Protein AF-A0A380MJK9-F1 (afdb_monomer_lite)

Sequence (177 aa):
MNPAYFAVCPPEEIMQTLVHEMAHLWQYHFGKPGRRGYHNKEWADKMESIGLMPSSTGKPGGARTGDSMADYAIEGGQFMDEYNKLMKDDFRISWMDRFPARDRLLEAIASGNADQFAGDLEAMGIEVGEDGELTIKNENKSNRIKYTCSMCETNIWGKPDLNVMCGDCNVAFEVAN

Foldseek 3Di:
DAQLCQLQPPPLVVLLVVVLVVLVVCCVVPHDDDPPQKFDPSSQVSCVQQQKHKAPVQDPPHDSIGSDIHIDGHVVGNSVVVVVVCVVDPDDPPDGDLNHDLVSNLVCVVVVNVVVSVVVCVVSCWDQDPVRDTDRPPPVPPQWFWWADPPPRDIDIDHPPDFDADPVVRHTTHTDD

Structure (mmCIF, N/CA/C/O backbone):
data_AF-A0A380MJK9-F1
#
_entry.id   AF-A0A380MJK9-F1
#
loop_
_atom_site.group_PDB
_atom_site.id
_atom_site.type_symbol
_atom_site.label_atom_id
_atom_site.label_alt_id
_atom_site.label_comp_id
_atom_site.label_asym_id
_atom_site.label_entity_id
_atom_site.label_seq_id
_atom_site.pdbx_PDB_ins_code
_atom_site.Cartn_x
_atom_site.Cartn_y
_atom_site.Cartn_z
_atom_site.occupancy
_atom_site.B_iso_or_equiv
_atom_site.auth_seq_id
_atom_site.auth_comp_id
_atom_site.auth_asym_id
_atom_site.auth_atom_id
_atom_site.pdbx_PDB_model_num
ATOM 1 N N . MET A 1 1 ? -5.305 -1.829 -3.275 1.00 89.88 1 MET A N 1
ATOM 2 C CA . MET A 1 1 ? -3.836 -1.951 -3.170 1.00 89.88 1 MET A CA 1
ATOM 3 C C . MET A 1 1 ? -3.181 -1.332 -4.391 1.00 89.88 1 MET A C 1
ATOM 5 O O . MET A 1 1 ? -3.626 -1.627 -5.494 1.00 89.88 1 MET A O 1
ATOM 9 N N . ASN A 1 2 ? -2.180 -0.468 -4.207 1.00 91.50 2 ASN A N 1
ATOM 10 C CA . ASN A 1 2 ? -1.452 0.168 -5.308 1.00 91.50 2 ASN A CA 1
ATOM 11 C C . ASN A 1 2 ? -0.121 -0.577 -5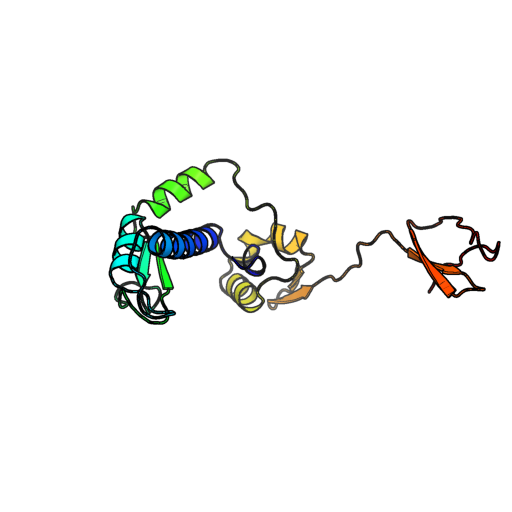.558 1.00 91.50 2 ASN A C 1
ATOM 13 O O . ASN A 1 2 ? 0.737 -0.561 -4.674 1.00 91.50 2 ASN A O 1
ATOM 17 N N . PRO A 1 3 ? 0.073 -1.210 -6.728 1.00 90.31 3 PRO A N 1
ATOM 18 C CA . PRO A 1 3 ? 1.261 -2.017 -7.003 1.00 90.31 3 PRO A CA 1
ATOM 19 C C . PRO A 1 3 ? 2.561 -1.221 -7.155 1.00 90.31 3 PRO A C 1
ATOM 21 O O . PRO A 1 3 ? 3.634 -1.818 -7.090 1.00 90.31 3 PRO A O 1
ATOM 24 N N . ALA A 1 4 ? 2.497 0.109 -7.284 1.00 89.00 4 ALA A N 1
ATOM 25 C CA . ALA A 1 4 ? 3.680 0.974 -7.291 1.00 89.00 4 ALA A CA 1
ATOM 26 C C . ALA A 1 4 ? 4.481 0.914 -5.978 1.00 89.00 4 ALA A C 1
ATOM 28 O O . ALA A 1 4 ? 5.645 1.300 -5.938 1.00 89.00 4 ALA A O 1
ATOM 29 N N . TYR A 1 5 ? 3.876 0.425 -4.897 1.00 88.12 5 TYR A N 1
ATOM 30 C CA . TYR A 1 5 ? 4.536 0.290 -3.600 1.00 88.12 5 TYR A CA 1
ATOM 31 C C . TYR A 1 5 ? 5.180 -1.087 -3.407 1.00 88.12 5 TYR A C 1
ATOM 33 O O . TYR A 1 5 ? 5.983 -1.252 -2.500 1.00 88.12 5 TYR A O 1
ATOM 41 N N . PHE A 1 6 ? 4.860 -2.082 -4.242 1.00 88.38 6 PHE A N 1
ATOM 42 C CA . PHE A 1 6 ? 5.211 -3.477 -3.951 1.00 88.38 6 PHE A CA 1
ATOM 43 C C . PHE A 1 6 ? 6.710 -3.772 -4.028 1.00 88.38 6 PHE A C 1
ATOM 45 O O . PHE A 1 6 ? 7.178 -4.667 -3.339 1.00 88.38 6 PHE A O 1
ATOM 52 N N . ALA A 1 7 ? 7.447 -2.997 -4.824 1.00 82.25 7 ALA A N 1
ATOM 53 C CA . ALA A 1 7 ? 8.894 -3.128 -4.975 1.00 82.25 7 ALA A CA 1
ATOM 54 C C . ALA A 1 7 ? 9.706 -2.284 -3.979 1.00 82.25 7 ALA A C 1
ATOM 56 O O . ALA A 1 7 ? 10.922 -2.409 -3.920 1.00 82.25 7 ALA A O 1
ATOM 57 N N . VAL A 1 8 ? 9.059 -1.356 -3.265 1.00 82.44 8 VAL A N 1
ATOM 58 C CA . VAL A 1 8 ? 9.743 -0.302 -2.486 1.00 82.44 8 VAL A CA 1
ATOM 59 C C . VAL A 1 8 ? 9.211 -0.158 -1.063 1.00 82.44 8 VAL A C 1
ATOM 61 O O . VAL A 1 8 ? 9.619 0.743 -0.335 1.00 82.44 8 VAL A O 1
ATOM 64 N N . CYS A 1 9 ? 8.293 -1.036 -0.665 1.00 84.19 9 CYS A N 1
ATOM 65 C CA . CYS A 1 9 ? 7.797 -1.160 0.695 1.00 84.19 9 CYS A CA 1
ATOM 66 C C . CYS A 1 9 ? 8.039 -2.592 1.182 1.00 84.19 9 CYS A C 1
ATOM 68 O O . CYS A 1 9 ? 7.839 -3.536 0.412 1.00 84.19 9 CYS A O 1
ATOM 70 N N . PRO A 1 10 ? 8.414 -2.783 2.458 1.00 85.81 10 PRO A N 1
ATOM 71 C CA . PRO A 1 10 ? 8.517 -4.111 3.044 1.00 85.81 10 PRO A CA 1
ATOM 72 C C . PRO A 1 10 ? 7.207 -4.905 2.881 1.00 85.81 10 PRO A C 1
ATOM 74 O O . PRO A 1 10 ? 6.123 -4.324 3.019 1.00 85.81 10 PRO A O 1
ATOM 77 N N . PRO A 1 11 ? 7.267 -6.235 2.661 1.00 88.88 11 PRO A N 1
ATOM 78 C CA . PRO A 1 11 ? 6.075 -7.081 2.578 1.00 88.88 11 PRO A CA 1
ATOM 79 C C . PRO A 1 11 ? 5.130 -6.922 3.773 1.00 88.88 11 PRO A C 1
ATOM 81 O O . PRO A 1 11 ? 3.916 -6.963 3.593 1.00 88.88 11 PRO A O 1
ATOM 84 N N . GLU A 1 12 ? 5.669 -6.683 4.970 1.00 91.50 12 GLU A N 1
ATOM 85 C CA . GLU A 1 12 ? 4.893 -6.405 6.183 1.00 91.50 12 GLU A CA 1
ATOM 86 C C . GLU A 1 12 ? 3.953 -5.205 6.010 1.00 91.50 12 GLU A C 1
ATOM 88 O O . GLU A 1 12 ? 2.753 -5.343 6.237 1.00 91.50 12 GLU A O 1
ATOM 93 N N . GLU A 1 13 ? 4.454 -4.061 5.530 1.00 91.81 13 GLU A N 1
ATOM 94 C CA . GLU A 1 13 ? 3.648 -2.848 5.316 1.00 91.81 13 GLU A CA 1
ATOM 95 C C . GLU A 1 13 ? 2.573 -3.060 4.235 1.00 91.81 13 GLU A C 1
ATOM 97 O O . GLU A 1 13 ? 1.446 -2.558 4.332 1.00 91.81 13 GLU A O 1
ATOM 102 N N . ILE A 1 14 ? 2.894 -3.848 3.203 1.00 93.06 14 ILE A N 1
ATOM 103 C CA . ILE A 1 14 ? 1.945 -4.202 2.141 1.00 93.06 14 ILE A CA 1
ATOM 104 C C . ILE A 1 14 ? 0.817 -5.070 2.710 1.00 93.06 14 ILE A C 1
ATOM 106 O O . ILE A 1 14 ? -0.359 -4.811 2.440 1.00 93.06 14 ILE A O 1
ATOM 110 N N . MET A 1 15 ? 1.160 -6.082 3.512 1.00 95.31 15 MET A N 1
ATOM 111 C CA . MET A 1 15 ? 0.188 -6.967 4.155 1.00 95.31 15 MET A CA 1
ATOM 112 C C . MET A 1 15 ? -0.643 -6.232 5.203 1.00 95.31 15 MET A C 1
ATOM 114 O O . MET A 1 15 ? -1.850 -6.450 5.281 1.00 95.31 15 MET A O 1
ATOM 118 N N . GLN A 1 16 ? -0.038 -5.317 5.955 1.00 96.44 16 GLN A N 1
ATOM 119 C CA . GLN A 1 16 ? -0.732 -4.445 6.894 1.00 96.44 16 GLN A CA 1
ATOM 120 C C . GLN A 1 16 ? -1.810 -3.624 6.175 1.00 96.44 16 GLN A C 1
ATOM 122 O O . GLN A 1 16 ? -2.981 -3.667 6.553 1.00 96.44 16 GLN A O 1
ATOM 127 N N . THR A 1 17 ? -1.444 -2.962 5.074 1.00 96.50 17 THR A N 1
ATOM 128 C CA . THR A 1 17 ? -2.388 -2.194 4.248 1.00 96.50 17 THR A CA 1
ATOM 129 C C . THR A 1 17 ? -3.495 -3.091 3.682 1.00 96.50 17 THR A C 1
ATOM 131 O O . THR A 1 17 ? -4.665 -2.716 3.691 1.00 96.50 17 THR A O 1
ATOM 134 N N . LEU A 1 18 ? -3.169 -4.305 3.225 1.00 97.12 18 LEU A N 1
ATOM 135 C CA . LEU A 1 18 ? -4.179 -5.260 2.760 1.00 97.12 18 LEU A CA 1
ATOM 136 C C . LEU A 1 18 ? -5.193 -5.591 3.867 1.00 97.12 18 LEU A C 1
ATOM 138 O O . LEU A 1 18 ? -6.400 -5.565 3.629 1.00 97.12 18 LEU A O 1
ATOM 142 N N . VAL A 1 19 ? -4.711 -5.883 5.075 1.00 98.06 19 VAL A N 1
ATOM 143 C CA . VAL A 1 19 ? -5.547 -6.254 6.222 1.00 98.06 19 VAL A CA 1
ATOM 144 C C . VAL A 1 19 ? -6.390 -5.069 6.714 1.00 98.06 19 VAL A C 1
ATOM 146 O O . VAL A 1 19 ? -7.561 -5.262 7.051 1.00 98.06 19 VAL A O 1
ATOM 149 N N . HIS A 1 20 ? -5.859 -3.845 6.666 1.00 98.12 20 HIS A N 1
ATOM 150 C CA . HIS A 1 20 ? -6.614 -2.612 6.908 1.00 98.12 20 HIS A CA 1
ATOM 151 C C . HIS A 1 20 ? -7.833 -2.507 5.978 1.00 98.12 20 HIS A C 1
ATOM 153 O O . HIS A 1 20 ? -8.973 -2.351 6.428 1.00 98.12 20 HIS A O 1
ATOM 159 N N . GLU A 1 21 ? -7.620 -2.664 4.670 1.00 97.81 21 GLU A N 1
ATOM 160 C CA . GLU A 1 21 ? -8.701 -2.613 3.680 1.00 97.81 21 GLU A CA 1
ATOM 161 C C . GLU A 1 21 ? -9.691 -3.781 3.851 1.00 97.81 21 GLU A C 1
ATOM 163 O O . GLU A 1 21 ? -10.904 -3.625 3.674 1.00 97.81 21 GLU A O 1
ATOM 168 N N . MET A 1 22 ? -9.218 -4.957 4.275 1.00 98.25 22 MET A N 1
ATOM 169 C CA . MET A 1 22 ? -10.093 -6.078 4.633 1.00 98.25 22 MET A CA 1
ATOM 170 C C . MET A 1 22 ? -10.975 -5.770 5.850 1.00 98.25 22 MET A C 1
ATOM 172 O O . MET A 1 22 ? -12.120 -6.227 5.889 1.00 98.25 22 MET A O 1
ATOM 176 N N . ALA A 1 23 ? -10.506 -4.981 6.822 1.00 98.38 23 ALA A N 1
ATOM 177 C CA . ALA A 1 23 ? -11.330 -4.539 7.947 1.00 98.38 23 ALA A CA 1
ATOM 178 C C . ALA A 1 23 ? -12.461 -3.601 7.490 1.00 98.38 23 ALA A C 1
ATOM 180 O O . ALA A 1 23 ? -13.590 -3.721 7.978 1.00 98.38 23 ALA A O 1
ATOM 181 N N . HIS A 1 24 ? -12.213 -2.738 6.498 1.00 97.81 24 HIS A N 1
ATOM 182 C CA . HIS A 1 24 ? -13.279 -1.968 5.850 1.00 97.81 24 HIS A CA 1
ATOM 183 C C . HIS A 1 24 ? -14.307 -2.864 5.160 1.00 97.81 24 HIS A C 1
ATOM 185 O O . HIS A 1 24 ? -15.512 -2.692 5.364 1.00 97.81 24 HIS A O 1
ATOM 191 N N . LEU A 1 25 ? -13.852 -3.849 4.380 1.00 98.06 25 LEU A N 1
ATOM 192 C CA . LEU A 1 25 ? -14.741 -4.799 3.708 1.00 98.06 25 LEU A CA 1
ATOM 193 C C . LEU A 1 25 ? -15.567 -5.611 4.711 1.00 98.06 25 LEU A C 1
ATOM 195 O O . LEU A 1 25 ? -16.769 -5.787 4.510 1.00 98.06 25 LEU A O 1
ATOM 199 N N . TRP A 1 26 ? -14.955 -6.063 5.807 1.00 98.50 26 TRP A N 1
ATOM 200 C CA . TRP A 1 26 ? -15.660 -6.733 6.897 1.00 98.50 26 TRP A CA 1
ATOM 201 C C . TRP A 1 26 ? -16.748 -5.835 7.489 1.00 98.50 26 TRP A C 1
ATOM 203 O O . TRP A 1 26 ? -17.890 -6.275 7.616 1.00 98.50 26 TRP A O 1
ATOM 213 N N . GLN A 1 27 ? -16.430 -4.574 7.798 1.00 98.44 27 GLN A N 1
ATOM 214 C CA . GLN A 1 27 ? -17.406 -3.656 8.380 1.00 98.44 27 GLN A CA 1
ATOM 215 C C . GLN A 1 27 ? -18.563 -3.387 7.416 1.00 98.44 27 GLN A C 1
ATOM 217 O O . GLN A 1 27 ? -19.712 -3.326 7.843 1.00 98.44 27 GLN A O 1
ATOM 222 N N . TYR A 1 28 ? -18.283 -3.264 6.118 1.00 97.50 28 TYR A N 1
ATOM 223 C CA . TYR A 1 28 ? -19.320 -3.093 5.104 1.00 97.50 28 TYR A CA 1
ATOM 224 C C . TYR A 1 28 ? -20.308 -4.271 5.070 1.00 97.50 28 TYR A C 1
ATOM 226 O O . TYR A 1 28 ? -21.508 -4.055 4.923 1.00 97.50 28 TYR A O 1
ATOM 234 N N . HIS A 1 29 ? -19.820 -5.507 5.223 1.00 98.25 29 HIS A N 1
ATOM 235 C CA . HIS A 1 29 ? -20.655 -6.710 5.136 1.00 98.25 29 HIS A CA 1
ATOM 236 C C . HIS A 1 29 ? -21.359 -7.071 6.449 1.00 98.25 29 HIS A C 1
ATOM 238 O O . HIS A 1 29 ? -22.480 -7.577 6.419 1.00 98.25 29 HIS A O 1
ATOM 244 N N . PHE A 1 30 ? -20.703 -6.858 7.592 1.00 98.31 30 PHE A N 1
ATOM 245 C CA . PHE A 1 30 ? -21.138 -7.402 8.886 1.00 98.31 30 PHE A CA 1
ATOM 246 C C . PHE A 1 30 ? -21.342 -6.348 9.977 1.00 98.31 30 PHE A C 1
ATOM 248 O O . PHE A 1 30 ? -21.879 -6.671 11.036 1.00 98.31 30 PHE A O 1
ATOM 255 N N . GLY A 1 31 ? -20.903 -5.115 9.740 1.00 97.06 31 GLY A N 1
ATOM 256 C CA . GLY A 1 31 ? -20.933 -4.030 10.709 1.00 97.06 31 GLY A CA 1
ATOM 257 C C . GLY A 1 31 ? -21.837 -2.877 10.288 1.00 97.06 31 GLY A C 1
ATOM 258 O O . GLY A 1 31 ? -22.763 -3.005 9.484 1.00 97.06 31 GLY A O 1
ATOM 259 N N . LYS A 1 32 ? -21.570 -1.718 10.881 1.00 97.12 32 LYS A N 1
ATOM 260 C CA . LYS A 1 32 ? -22.264 -0.452 10.663 1.00 97.12 32 LYS A CA 1
ATOM 261 C C . LYS A 1 32 ? -21.224 0.633 10.376 1.00 97.12 32 LYS A C 1
ATOM 263 O O . LYS A 1 32 ? -20.805 1.343 11.300 1.00 97.12 32 LYS A O 1
ATOM 268 N N . PRO A 1 33 ? -20.801 0.785 9.107 1.00 96.12 33 PRO A N 1
ATOM 269 C CA . PRO A 1 33 ? -19.883 1.852 8.741 1.00 96.12 33 PRO A CA 1
ATOM 270 C C . PRO A 1 33 ? -20.484 3.219 9.087 1.00 96.12 33 PRO A C 1
ATOM 272 O O . PRO A 1 33 ? -21.697 3.431 9.030 1.00 96.12 33 PRO A O 1
ATOM 275 N N . GLY A 1 34 ? -19.616 4.144 9.496 1.00 93.06 34 GLY A N 1
ATOM 276 C CA . GLY A 1 34 ? -20.004 5.515 9.803 1.00 93.06 34 GLY A CA 1
ATOM 277 C C . GLY A 1 34 ? -20.251 6.351 8.546 1.00 93.06 34 GLY A C 1
ATOM 278 O O . GLY A 1 34 ? -20.498 5.849 7.450 1.00 93.06 34 GLY A O 1
ATOM 279 N N . ARG A 1 35 ? -20.141 7.674 8.699 1.00 95.38 35 ARG A N 1
ATOM 280 C CA . ARG A 1 35 ? -20.093 8.579 7.543 1.00 95.38 35 ARG A CA 1
ATOM 281 C C . ARG A 1 35 ? -18.908 8.224 6.635 1.00 95.38 35 ARG A C 1
ATOM 283 O O . ARG A 1 35 ? -17.886 7.735 7.110 1.00 95.38 35 ARG A O 1
ATOM 290 N N . ARG A 1 36 ? -19.026 8.530 5.341 1.00 93.25 36 ARG A N 1
ATOM 291 C CA . ARG A 1 36 ? -17.978 8.270 4.340 1.00 93.25 36 ARG A CA 1
ATOM 292 C C . ARG A 1 36 ? -16.607 8.771 4.818 1.00 93.25 36 ARG A C 1
ATOM 294 O O . ARG A 1 36 ? -16.492 9.926 5.223 1.00 93.25 36 ARG A O 1
ATOM 301 N N . GLY A 1 37 ? -15.605 7.893 4.747 1.00 90.38 37 GLY A N 1
ATOM 302 C CA . GLY A 1 37 ? -14.214 8.162 5.130 1.00 90.38 37 GLY A CA 1
ATOM 303 C C . GLY A 1 37 ? -13.931 8.116 6.635 1.00 90.38 37 GLY A C 1
ATOM 304 O O . GLY A 1 37 ? -12.775 8.062 7.026 1.00 90.38 37 GLY A O 1
ATOM 305 N N . TYR A 1 38 ? -14.953 8.103 7.494 1.00 97.50 38 TYR A N 1
ATOM 306 C CA . TYR A 1 38 ? -14.731 8.115 8.935 1.00 97.50 38 TYR A CA 1
ATOM 307 C C . TYR A 1 38 ? -14.573 6.705 9.507 1.00 97.50 38 TYR A C 1
ATOM 309 O O . TYR A 1 38 ? -15.496 5.887 9.469 1.00 97.50 38 TYR A O 1
ATOM 317 N N . HIS A 1 39 ? -13.424 6.475 10.125 1.00 98.38 39 HIS A N 1
ATOM 318 C CA . HIS A 1 39 ? -13.061 5.266 10.846 1.00 98.38 39 HIS A CA 1
ATOM 319 C C . HIS A 1 39 ? -13.663 5.331 12.245 1.00 98.38 39 HIS A C 1
ATOM 321 O O . HIS A 1 39 ? -13.162 6.032 13.128 1.00 98.38 39 HIS A O 1
ATOM 327 N N . ASN A 1 40 ? -14.793 4.654 12.429 1.00 98.38 40 ASN A N 1
ATOM 328 C CA . ASN A 1 40 ? -15.513 4.660 13.695 1.00 98.38 40 ASN A CA 1
ATOM 329 C C . ASN A 1 40 ? -14.948 3.620 14.680 1.00 98.38 40 ASN A C 1
ATOM 331 O O . ASN A 1 40 ? -14.035 2.854 14.375 1.00 98.38 40 ASN A O 1
ATOM 335 N N . LYS A 1 41 ? -15.536 3.583 15.879 1.00 98.38 41 LYS A N 1
ATOM 336 C CA . LYS A 1 41 ? -15.110 2.677 16.947 1.00 98.38 41 LYS A CA 1
ATOM 337 C C . LYS A 1 41 ? -15.230 1.193 16.577 1.00 98.38 41 LYS A C 1
ATOM 339 O O . LYS A 1 41 ? -14.364 0.425 16.955 1.00 98.38 41 LYS A O 1
ATOM 344 N N . GLU A 1 42 ? -16.259 0.789 15.833 1.00 98.62 42 GLU A N 1
ATOM 345 C CA . GLU A 1 42 ? -16.450 -0.621 15.457 1.00 98.62 42 GLU A CA 1
ATOM 346 C C . GLU A 1 42 ? -15.351 -1.106 14.502 1.00 98.62 42 GLU A C 1
ATOM 348 O O . GLU A 1 42 ? -14.826 -2.204 14.673 1.00 98.62 42 GLU A O 1
ATOM 353 N N . TRP A 1 43 ? -14.959 -0.274 13.534 1.00 98.62 43 TRP A N 1
ATOM 354 C CA . TRP A 1 43 ? -13.805 -0.567 12.688 1.00 98.62 43 TRP A CA 1
ATOM 355 C C . TRP A 1 43 ? -12.513 -0.622 13.513 1.00 98.62 43 TRP A C 1
ATOM 357 O O . TRP A 1 43 ? -11.720 -1.544 13.341 1.00 98.62 43 TRP A O 1
ATOM 367 N N . ALA A 1 44 ? -12.329 0.308 14.456 1.00 98.62 44 ALA A N 1
ATOM 368 C CA . ALA A 1 44 ? -11.138 0.331 15.300 1.00 98.62 44 ALA A CA 1
ATOM 369 C C . ALA A 1 44 ? -11.034 -0.908 16.207 1.00 98.62 44 ALA A C 1
ATOM 371 O O . ALA A 1 44 ? -9.981 -1.535 16.288 1.00 98.62 44 ALA A O 1
ATOM 372 N N . ASP A 1 45 ? -12.147 -1.309 16.827 1.00 98.69 45 ASP A N 1
ATOM 373 C CA . ASP A 1 45 ? -12.236 -2.527 17.633 1.00 98.69 45 ASP A CA 1
ATOM 374 C C . ASP A 1 45 ? -11.954 -3.777 16.767 1.00 98.69 45 ASP A C 1
ATOM 376 O O . ASP A 1 45 ? -11.306 -4.721 17.228 1.00 98.69 45 ASP A O 1
ATOM 380 N N . LYS A 1 46 ? -12.371 -3.781 15.488 1.00 98.69 46 LYS A N 1
ATOM 381 C CA . LYS A 1 46 ? -12.028 -4.858 14.548 1.00 98.69 46 LYS A CA 1
ATOM 382 C C . LYS A 1 46 ? -10.536 -4.906 14.238 1.00 98.69 46 LYS A C 1
ATOM 384 O O . LYS A 1 46 ? -9.978 -6.000 14.291 1.00 98.69 46 LYS A O 1
ATOM 389 N N . MET A 1 47 ? -9.917 -3.773 13.917 1.00 98.69 47 MET A N 1
ATOM 390 C CA . MET A 1 47 ? -8.478 -3.679 13.649 1.00 98.69 47 MET A CA 1
ATOM 391 C C . MET A 1 47 ? -7.665 -4.227 14.828 1.00 98.69 47 MET A C 1
ATOM 393 O O . MET A 1 47 ? -6.822 -5.107 14.647 1.00 98.69 47 MET A O 1
ATOM 397 N N . GLU A 1 48 ? -7.994 -3.817 16.055 1.00 98.50 48 GLU A N 1
ATOM 398 C CA . GLU A 1 48 ? -7.310 -4.325 17.249 1.00 98.50 48 GLU A CA 1
ATOM 399 C C . GLU A 1 48 ? -7.499 -5.828 17.432 1.00 98.50 48 GLU A C 1
ATOM 401 O O . GLU A 1 48 ? -6.544 -6.533 17.756 1.00 98.50 48 GLU A O 1
ATOM 406 N N . SER A 1 49 ? -8.704 -6.344 17.164 1.00 98.44 49 SER A N 1
ATOM 407 C CA . SER A 1 49 ? -8.979 -7.782 17.269 1.00 98.44 49 SER A CA 1
ATOM 408 C C . SER A 1 49 ? -8.152 -8.641 16.307 1.00 98.44 49 SER A C 1
ATOM 410 O O . SER A 1 49 ? -7.934 -9.812 16.597 1.00 98.44 49 SER A O 1
ATOM 412 N N . ILE A 1 50 ? -7.701 -8.075 15.181 1.00 98.44 50 ILE A N 1
ATOM 413 C CA . ILE A 1 50 ? -6.857 -8.758 14.187 1.00 98.44 50 ILE A CA 1
ATOM 414 C C . ILE A 1 50 ? -5.368 -8.421 14.355 1.00 98.44 50 ILE A C 1
ATOM 416 O O . ILE A 1 50 ? -4.550 -8.844 13.546 1.00 98.44 50 ILE A O 1
ATOM 420 N N . GLY A 1 51 ? -4.995 -7.705 15.421 1.00 98.44 51 GLY A N 1
ATOM 421 C CA . GLY A 1 51 ? -3.603 -7.403 15.757 1.00 98.44 51 GLY A CA 1
ATOM 422 C C . GLY A 1 51 ? -3.030 -6.139 15.111 1.00 98.44 51 GLY A C 1
ATOM 423 O O . GLY A 1 51 ? -1.812 -5.979 15.120 1.00 98.44 51 GLY A O 1
ATOM 424 N N . LEU A 1 52 ? -3.866 -5.241 14.582 1.00 98.56 52 LEU A N 1
ATOM 425 C CA . LEU A 1 52 ? -3.453 -3.925 14.082 1.00 98.56 52 LEU A CA 1
ATOM 426 C C . LEU A 1 52 ? -4.022 -2.821 14.975 1.00 98.56 52 LEU A C 1
ATOM 428 O O . LEU A 1 52 ? -5.217 -2.791 15.236 1.00 98.56 52 LEU A O 1
ATOM 432 N N . MET A 1 53 ? -3.193 -1.893 15.445 1.00 98.50 53 MET A N 1
ATOM 433 C CA . MET A 1 53 ? -3.647 -0.761 16.252 1.00 98.50 53 MET A CA 1
ATOM 434 C C . MET A 1 53 ? -3.885 0.459 15.361 1.00 98.50 53 MET A C 1
ATOM 436 O O . MET A 1 53 ? -2.914 1.020 14.844 1.00 98.50 53 MET A O 1
ATOM 440 N N . PRO A 1 54 ? -5.132 0.938 15.214 1.00 98.44 54 PRO A N 1
ATOM 441 C CA . PRO A 1 54 ? -5.390 2.193 14.532 1.00 98.44 54 PRO A CA 1
ATOM 442 C C . PRO A 1 54 ? -4.785 3.380 15.269 1.00 98.44 54 PRO A C 1
ATOM 444 O O . PRO A 1 54 ? -4.911 3.512 16.488 1.00 98.44 54 PRO A O 1
ATOM 447 N N . SER A 1 55 ? -4.198 4.299 14.513 1.00 98.31 55 SER A N 1
ATOM 448 C CA . SER A 1 55 ? -3.629 5.524 15.048 1.00 98.31 55 SER A CA 1
ATOM 449 C C . SER A 1 55 ? -3.718 6.677 14.054 1.00 98.31 55 SER A C 1
ATOM 451 O O . SER A 1 55 ? -3.238 6.597 12.924 1.00 98.31 55 SER A O 1
ATOM 453 N N . SER A 1 56 ? -4.244 7.813 14.509 1.00 97.81 56 SER A N 1
ATOM 454 C CA . SER A 1 56 ? -4.267 9.066 13.745 1.00 97.81 56 SER A CA 1
ATOM 455 C C . SER A 1 56 ? -2.870 9.605 13.402 1.00 97.81 56 SER A C 1
ATOM 457 O O . SER A 1 56 ? -2.753 10.545 12.623 1.00 97.81 56 SER A O 1
ATOM 459 N N . THR A 1 57 ? -1.812 9.064 14.013 1.00 96.62 57 THR A N 1
ATOM 460 C CA . THR A 1 57 ? -0.409 9.431 13.763 1.00 96.62 57 THR A CA 1
ATOM 461 C C . THR A 1 57 ? 0.414 8.275 13.190 1.00 96.62 57 THR A C 1
ATOM 463 O O . THR A 1 57 ? 1.610 8.446 12.958 1.00 96.62 57 THR A O 1
ATOM 466 N N . GLY A 1 58 ? -0.185 7.089 13.026 1.00 95.00 58 GLY A N 1
ATOM 467 C CA . GLY A 1 58 ? 0.527 5.849 12.693 1.00 95.00 58 GLY A CA 1
ATOM 468 C C . GLY A 1 58 ? 1.472 5.352 13.795 1.00 95.00 58 GLY A C 1
ATOM 469 O O . GLY A 1 58 ? 2.266 4.451 13.559 1.00 95.00 58 GLY A O 1
ATOM 470 N N . LYS A 1 59 ? 1.427 5.947 14.996 1.00 95.88 59 LYS A N 1
ATOM 471 C CA . LYS A 1 59 ? 2.320 5.637 16.126 1.00 95.88 59 LYS A CA 1
ATOM 472 C C . LYS A 1 59 ? 1.543 5.492 17.440 1.00 95.88 59 LYS A C 1
ATOM 474 O O . LYS A 1 59 ? 0.410 5.983 17.528 1.00 95.88 59 LYS A O 1
ATOM 479 N N . PRO A 1 60 ? 2.134 4.879 18.482 1.00 97.12 60 PRO A N 1
ATOM 480 C CA . PRO A 1 60 ? 1.528 4.836 19.809 1.00 97.12 60 PRO A CA 1
ATOM 481 C C . PRO A 1 60 ? 1.110 6.220 20.320 1.00 97.12 60 PRO A C 1
ATOM 483 O O . PRO A 1 60 ? 1.823 7.207 20.144 1.00 97.12 60 PRO A O 1
ATOM 486 N N . GLY A 1 61 ? -0.061 6.286 20.956 1.00 95.75 61 GLY A N 1
ATOM 487 C CA . GLY A 1 61 ? -0.629 7.520 21.512 1.00 95.75 61 GLY A CA 1
ATOM 488 C C . GLY A 1 61 ? -1.497 8.344 20.550 1.00 95.75 61 GLY A C 1
ATOM 489 O O . GLY A 1 61 ? -2.100 9.323 20.986 1.00 95.75 61 GLY A O 1
ATOM 490 N N . GLY A 1 62 ? -1.601 7.964 19.271 1.00 97.62 62 GLY A N 1
ATOM 491 C CA . GLY A 1 62 ? -2.583 8.554 18.355 1.00 97.62 62 GLY A CA 1
ATOM 492 C C . GLY A 1 62 ? -4.026 8.162 18.699 1.00 97.62 62 GLY A C 1
ATOM 493 O O . GLY A 1 62 ? -4.279 7.177 19.394 1.00 97.62 62 GLY A O 1
ATOM 494 N N . ALA A 1 63 ? -4.994 8.940 18.210 1.00 98.31 63 ALA A N 1
ATOM 495 C CA . ALA A 1 63 ? -6.406 8.609 18.374 1.00 98.31 63 ALA A CA 1
ATOM 496 C C . ALA A 1 63 ? -6.752 7.366 17.547 1.00 98.31 63 ALA A C 1
ATOM 498 O O . ALA A 1 63 ? -6.238 7.215 16.447 1.00 98.31 63 ALA A O 1
ATOM 499 N N . ARG A 1 64 ? -7.658 6.519 18.046 1.00 98.25 64 ARG A N 1
ATOM 500 C CA . ARG A 1 64 ? -8.074 5.259 17.395 1.00 98.25 64 ARG A CA 1
ATOM 501 C C . ARG A 1 64 ? -9.115 5.434 16.278 1.00 98.25 64 ARG A C 1
ATOM 503 O O . ARG A 1 64 ? -9.451 4.479 15.590 1.00 98.25 64 ARG A O 1
ATOM 510 N N . THR A 1 65 ? -9.675 6.631 16.123 1.00 98.38 65 THR A N 1
ATOM 511 C CA . THR A 1 65 ? -10.795 6.927 15.209 1.00 98.38 65 THR A CA 1
ATOM 512 C C . THR A 1 65 ? -10.599 8.290 14.559 1.00 98.38 65 THR A C 1
ATOM 514 O O . THR A 1 65 ? -10.102 9.202 15.223 1.00 98.38 65 THR A O 1
ATOM 517 N N . GLY A 1 66 ? -11.056 8.474 13.320 1.00 97.69 66 GLY A N 1
ATOM 518 C CA . GLY A 1 66 ? -10.821 9.711 12.574 1.00 97.69 66 GLY A CA 1
ATOM 519 C C . GLY A 1 66 ? -11.178 9.620 11.090 1.00 97.69 66 GLY A C 1
ATOM 520 O O . GLY A 1 66 ? -11.592 8.575 10.596 1.00 97.69 66 GLY A O 1
ATOM 521 N N . ASP A 1 67 ? -11.024 10.732 10.373 1.00 96.38 67 ASP A N 1
ATOM 522 C CA . ASP A 1 67 ? -11.213 10.803 8.912 1.00 96.38 67 ASP A CA 1
ATOM 523 C C . ASP A 1 67 ? -10.077 10.171 8.113 1.00 96.38 67 ASP A C 1
ATOM 525 O O . ASP A 1 67 ? -10.282 9.671 7.014 1.00 96.38 67 ASP A O 1
ATOM 529 N N . SER A 1 68 ? -8.872 10.217 8.666 1.00 94.44 68 SER A N 1
ATOM 530 C CA . SER A 1 68 ? -7.673 9.652 8.071 1.00 94.44 68 SER A CA 1
ATOM 531 C C . SER A 1 68 ? -6.958 8.901 9.170 1.00 94.44 68 SER A C 1
ATOM 533 O O . SER A 1 68 ? -6.556 9.497 10.170 1.00 94.44 68 SER A O 1
ATOM 535 N N . MET A 1 69 ? -6.854 7.593 8.997 1.00 96.31 69 MET A N 1
ATOM 536 C CA . MET A 1 69 ? -6.265 6.698 9.974 1.00 96.31 69 MET A CA 1
ATOM 537 C C . MET A 1 69 ? -5.120 5.951 9.318 1.00 96.31 69 MET A C 1
ATOM 539 O O . MET A 1 69 ? -5.281 5.395 8.238 1.00 96.31 69 MET A O 1
ATOM 543 N N . ALA A 1 70 ? -3.975 5.960 9.985 1.00 96.19 70 ALA A N 1
ATOM 544 C CA . ALA A 1 70 ? -2.952 4.954 9.780 1.00 96.19 70 ALA A CA 1
ATOM 545 C C . ALA A 1 70 ? -3.113 3.887 10.871 1.00 96.19 70 ALA A C 1
ATOM 547 O O . ALA A 1 70 ? -4.022 3.948 11.709 1.00 96.19 70 ALA A O 1
ATOM 548 N N . ASP A 1 71 ? -2.206 2.927 10.891 1.00 97.94 71 ASP A N 1
ATOM 549 C CA . ASP A 1 71 ? -2.149 1.890 11.904 1.00 97.94 71 ASP A CA 1
ATOM 550 C C . ASP A 1 71 ? -0.717 1.370 12.043 1.00 97.94 71 ASP A C 1
ATOM 552 O O . ASP A 1 71 ? 0.175 1.740 11.276 1.00 97.94 71 ASP A O 1
ATOM 556 N N . TYR A 1 72 ? -0.489 0.553 13.062 1.00 97.56 72 TYR A N 1
ATOM 557 C CA . TYR A 1 72 ? 0.762 -0.167 13.270 1.00 97.56 72 TYR A CA 1
ATOM 558 C C . TYR A 1 72 ? 0.475 -1.555 13.842 1.00 97.56 72 TYR A C 1
ATOM 560 O O . TYR A 1 72 ? -0.538 -1.764 14.518 1.00 97.56 72 TYR 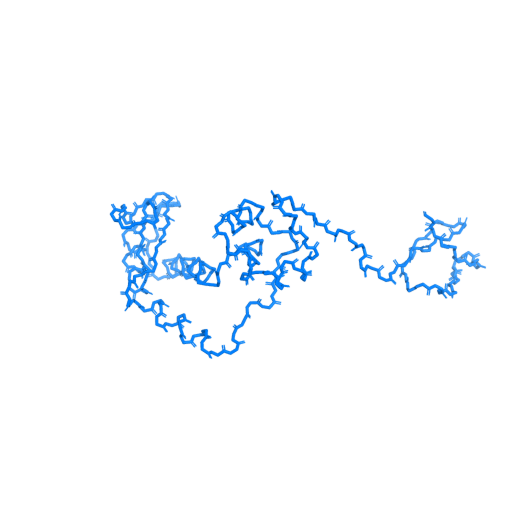A O 1
ATOM 568 N N . ALA A 1 73 ? 1.369 -2.509 13.591 1.00 97.62 73 ALA A N 1
ATOM 569 C CA . ALA A 1 73 ? 1.256 -3.852 14.140 1.00 97.62 73 ALA A CA 1
ATOM 570 C C . ALA A 1 73 ? 1.336 -3.838 15.676 1.00 97.62 73 ALA A C 1
ATOM 572 O O . ALA A 1 73 ? 2.218 -3.213 16.269 1.00 97.62 73 ALA A O 1
ATOM 573 N N . ILE A 1 74 ? 0.412 -4.538 16.336 1.00 97.69 74 ILE A N 1
ATOM 574 C CA . ILE A 1 74 ? 0.467 -4.747 17.785 1.00 97.69 74 ILE A CA 1
ATOM 575 C C . ILE A 1 74 ? 1.555 -5.782 18.075 1.00 97.69 74 ILE A C 1
ATOM 577 O O . ILE A 1 74 ? 1.565 -6.862 17.483 1.00 97.69 74 ILE A O 1
ATOM 581 N N . GLU A 1 75 ? 2.459 -5.467 19.003 1.00 94.00 75 GLU A N 1
ATOM 582 C CA . GLU A 1 75 ? 3.508 -6.393 19.435 1.00 94.00 75 GLU A CA 1
ATOM 583 C C . GLU A 1 75 ? 2.892 -7.686 19.993 1.00 94.00 75 GLU A C 1
ATOM 585 O O . GLU A 1 75 ? 2.027 -7.648 20.869 1.00 94.00 75 GLU A O 1
ATOM 590 N N . GLY A 1 76 ? 3.308 -8.836 19.449 1.00 93.38 76 GLY A N 1
ATOM 591 C CA . GLY A 1 76 ? 2.726 -10.143 19.785 1.00 93.38 76 GLY A CA 1
ATOM 592 C C . GLY A 1 76 ? 1.257 -10.312 19.369 1.00 93.38 76 GLY A C 1
ATOM 593 O O . GLY A 1 76 ? 0.571 -11.187 19.892 1.00 93.38 76 GLY A O 1
ATOM 594 N N . GLY A 1 77 ? 0.748 -9.451 18.483 1.00 96.00 77 GLY A N 1
ATOM 595 C CA . GLY A 1 77 ? -0.616 -9.507 17.971 1.00 96.00 77 GLY A CA 1
ATOM 596 C C . GLY A 1 77 ? -0.804 -10.535 16.852 1.00 96.00 77 GLY A C 1
ATOM 597 O O . GLY A 1 77 ? 0.141 -10.940 16.174 1.00 96.00 77 GLY A O 1
ATOM 598 N N . GLN A 1 78 ? -2.067 -10.894 16.603 1.00 97.50 78 GLN A N 1
ATOM 599 C CA . GLN A 1 78 ? -2.443 -11.916 15.620 1.00 97.50 78 GLN A CA 1
ATOM 600 C C . GLN A 1 78 ? -1.922 -11.625 14.202 1.00 97.50 78 GLN A C 1
ATOM 602 O O . GLN A 1 78 ? -1.512 -12.553 13.508 1.00 97.50 78 GLN A O 1
ATOM 607 N N . PHE A 1 79 ? -1.908 -10.357 13.777 1.00 98.19 79 PHE A N 1
ATOM 608 C CA . PHE A 1 79 ? -1.347 -9.956 12.486 1.00 98.19 79 PHE A CA 1
ATOM 609 C C . PHE A 1 79 ? 0.102 -10.429 12.321 1.00 98.19 79 PHE A C 1
ATOM 611 O O . PHE A 1 79 ? 0.412 -11.093 11.335 1.00 98.19 79 PHE A O 1
ATOM 618 N N . MET A 1 80 ? 0.966 -10.148 13.304 1.00 97.25 80 MET A N 1
ATOM 619 C CA . MET A 1 80 ? 2.375 -10.542 13.240 1.00 97.25 80 MET A CA 1
ATOM 620 C C . MET A 1 80 ? 2.541 -12.057 13.285 1.00 97.25 80 MET A C 1
ATOM 622 O O . MET A 1 80 ? 3.396 -12.595 12.587 1.00 97.25 80 MET A O 1
ATOM 626 N N . ASP A 1 81 ? 1.718 -12.764 14.057 1.00 96.31 81 ASP A N 1
ATOM 627 C CA . ASP A 1 81 ? 1.758 -14.227 14.102 1.00 96.31 81 ASP A CA 1
ATOM 628 C C . ASP A 1 81 ? 1.435 -14.854 12.741 1.00 96.31 81 ASP A C 1
ATOM 630 O O . ASP A 1 81 ? 2.146 -15.756 12.295 1.00 96.31 81 ASP A O 1
ATOM 634 N N . GLU A 1 82 ? 0.382 -14.387 12.067 1.00 96.62 82 GLU A N 1
ATOM 635 C CA . GLU A 1 82 ? -0.003 -14.896 10.746 1.00 96.62 82 GLU A CA 1
ATOM 636 C C . GLU A 1 82 ? 0.959 -14.436 9.645 1.00 96.62 82 GLU A C 1
ATOM 638 O O . GLU A 1 82 ? 1.333 -15.240 8.791 1.00 96.62 82 GLU A O 1
ATOM 643 N N . TYR A 1 83 ? 1.441 -13.190 9.697 1.00 95.12 83 TYR A N 1
ATOM 644 C CA . TYR A 1 83 ? 2.483 -12.691 8.798 1.00 95.12 83 TYR A CA 1
ATOM 645 C C . TYR A 1 83 ? 3.755 -13.543 8.900 1.00 95.12 83 TYR A C 1
ATOM 647 O O . TYR A 1 83 ? 4.247 -14.053 7.897 1.00 95.12 83 TYR A O 1
ATOM 655 N N . ASN A 1 84 ? 4.242 -13.798 10.117 1.00 94.12 84 ASN A N 1
ATOM 656 C CA . ASN A 1 84 ? 5.428 -14.623 10.335 1.00 94.12 84 ASN A CA 1
ATOM 657 C C . ASN A 1 84 ? 5.231 -16.079 9.891 1.00 94.12 84 ASN A C 1
ATOM 659 O O . ASN A 1 84 ? 6.201 -16.734 9.519 1.00 94.12 84 ASN A O 1
ATOM 663 N N . LYS A 1 85 ? 4.007 -16.621 9.939 1.00 94.31 85 LYS A N 1
ATOM 664 C CA . LYS A 1 85 ? 3.709 -17.946 9.367 1.00 94.31 85 LYS A CA 1
ATOM 665 C C . LYS A 1 85 ? 3.759 -17.911 7.844 1.00 94.31 85 LYS A C 1
ATOM 667 O O . LYS A 1 85 ? 4.413 -18.766 7.263 1.00 94.31 85 LYS A O 1
ATOM 672 N N . LEU A 1 86 ? 3.129 -16.915 7.218 1.00 92.88 86 LEU A N 1
ATOM 673 C CA . LEU A 1 86 ? 3.120 -16.751 5.764 1.00 92.88 86 LEU A CA 1
ATOM 674 C C . LEU A 1 86 ? 4.541 -16.604 5.203 1.00 92.88 86 LEU A C 1
ATOM 676 O O . LEU A 1 86 ? 4.876 -17.232 4.205 1.00 92.88 86 LEU A O 1
ATOM 680 N N . MET A 1 87 ? 5.383 -15.818 5.877 1.00 88.75 87 MET A N 1
ATOM 681 C CA . MET A 1 87 ? 6.762 -15.554 5.454 1.00 88.75 87 MET A CA 1
ATOM 682 C C . MET A 1 87 ? 7.748 -16.686 5.785 1.00 88.75 87 MET A C 1
ATOM 684 O O . MET A 1 87 ? 8.894 -16.631 5.348 1.00 88.75 87 MET A O 1
ATOM 688 N N . LYS A 1 88 ? 7.345 -17.701 6.568 1.00 88.38 88 LYS A N 1
ATOM 689 C CA . LYS A 1 88 ? 8.159 -18.918 6.767 1.00 88.38 88 LYS A CA 1
ATOM 690 C C . LYS A 1 88 ? 8.151 -19.827 5.542 1.00 88.38 88 LYS A C 1
ATOM 692 O O . LYS A 1 88 ? 9.098 -20.592 5.365 1.00 88.38 88 LYS A O 1
ATOM 697 N N . ASP A 1 89 ? 7.096 -19.760 4.741 1.00 80.81 89 ASP A N 1
ATOM 698 C CA . ASP A 1 89 ? 7.019 -20.454 3.461 1.00 80.81 89 ASP A CA 1
ATOM 699 C C . ASP A 1 89 ? 7.748 -19.641 2.371 1.00 80.81 89 ASP A C 1
ATOM 701 O O . ASP A 1 89 ? 8.192 -18.518 2.602 1.00 80.81 89 ASP A O 1
ATOM 705 N N . ASP A 1 90 ? 7.859 -20.165 1.146 1.00 82.56 90 ASP A N 1
ATOM 706 C CA . ASP A 1 90 ? 8.437 -19.425 0.002 1.00 82.56 90 ASP A CA 1
ATOM 707 C C . ASP A 1 90 ? 7.436 -18.417 -0.603 1.00 82.56 90 ASP A C 1
ATOM 709 O O . ASP A 1 90 ? 7.357 -18.226 -1.819 1.00 82.56 90 ASP A O 1
ATOM 713 N N . PHE A 1 91 ? 6.603 -17.798 0.242 1.00 86.19 91 PHE A N 1
ATOM 714 C CA . PHE A 1 91 ? 5.633 -16.809 -0.206 1.00 86.19 91 PHE A CA 1
ATOM 715 C C . PHE A 1 91 ? 6.345 -15.537 -0.663 1.00 86.19 91 PHE A C 1
ATOM 717 O O . PHE A 1 91 ? 7.149 -14.950 0.061 1.00 86.19 91 PHE A O 1
ATOM 724 N N . ARG A 1 92 ? 5.994 -15.071 -1.864 1.00 82.06 92 ARG A N 1
ATOM 725 C CA . ARG A 1 92 ? 6.475 -13.806 -2.424 1.00 82.06 92 ARG A CA 1
ATOM 726 C C . ARG A 1 92 ? 5.370 -13.143 -3.228 1.00 82.06 92 ARG A C 1
ATOM 728 O O . ARG A 1 92 ? 4.597 -13.814 -3.914 1.00 82.06 92 ARG A O 1
ATOM 735 N N . ILE A 1 93 ? 5.333 -11.816 -3.200 1.00 83.81 93 ILE A N 1
ATOM 736 C CA . ILE A 1 93 ? 4.518 -11.045 -4.138 1.00 83.81 93 ILE A CA 1
ATOM 737 C C . ILE A 1 93 ? 5.267 -11.038 -5.474 1.00 83.81 93 ILE A C 1
ATOM 739 O O . ILE A 1 93 ? 6.230 -10.308 -5.659 1.00 83.81 93 ILE A O 1
ATOM 743 N N . SER A 1 94 ? 4.854 -11.896 -6.405 1.00 82.25 94 SER A N 1
ATOM 744 C CA . SER A 1 94 ? 5.592 -12.157 -7.651 1.00 82.25 94 SER A CA 1
ATOM 745 C C . SER A 1 94 ? 5.331 -11.143 -8.773 1.00 82.25 94 SER A C 1
ATOM 747 O O . SER A 1 94 ? 5.605 -11.426 -9.940 1.00 82.25 94 SER A O 1
ATOM 749 N N . TRP A 1 95 ? 4.703 -10.013 -8.463 1.00 82.56 95 TRP A N 1
ATOM 750 C CA . TRP A 1 95 ? 4.331 -8.994 -9.436 1.00 82.56 95 TRP A CA 1
ATOM 751 C C . TRP A 1 95 ? 4.349 -7.615 -8.780 1.00 82.56 95 TRP A C 1
ATOM 753 O O . TRP A 1 95 ? 4.035 -7.468 -7.603 1.00 82.56 95 TRP A O 1
ATOM 763 N N . MET A 1 96 ? 4.704 -6.602 -9.557 1.00 83.81 96 MET A N 1
ATOM 764 C CA . MET A 1 96 ? 4.862 -5.223 -9.103 1.00 83.81 96 MET A CA 1
ATOM 765 C C . MET A 1 96 ? 4.593 -4.275 -10.273 1.00 83.81 96 MET A C 1
ATOM 767 O O . MET A 1 96 ? 4.603 -4.702 -11.433 1.00 83.81 96 MET A O 1
ATOM 771 N N . ASP A 1 97 ? 4.325 -3.001 -9.986 1.00 85.38 97 ASP A N 1
ATOM 772 C CA . ASP A 1 97 ? 4.265 -1.993 -11.048 1.00 85.38 97 ASP A CA 1
ATOM 773 C C . ASP A 1 97 ? 5.670 -1.733 -11.602 1.00 85.38 97 ASP A C 1
ATOM 775 O O . ASP A 1 97 ? 6.648 -1.799 -10.865 1.00 85.38 97 ASP A O 1
ATOM 779 N N . ARG A 1 98 ? 5.776 -1.401 -12.891 1.00 77.81 98 ARG A N 1
ATOM 780 C CA . ARG A 1 98 ? 7.042 -0.999 -13.519 1.00 77.81 98 ARG A CA 1
ATOM 781 C C . ARG A 1 98 ? 7.524 0.365 -13.014 1.00 77.81 98 ARG A C 1
ATOM 783 O O . ARG A 1 98 ? 8.717 0.649 -13.082 1.00 77.81 98 ARG A O 1
ATOM 790 N N . PHE A 1 99 ? 6.611 1.210 -12.542 1.00 82.75 99 PHE A N 1
ATOM 791 C CA . PHE A 1 99 ? 6.893 2.554 -12.057 1.00 82.75 99 PHE A CA 1
ATOM 792 C C . PHE A 1 99 ? 6.615 2.619 -10.550 1.00 82.75 99 PHE A C 1
ATOM 794 O O . PHE A 1 99 ? 5.456 2.745 -10.146 1.00 82.75 99 PHE A O 1
ATOM 801 N N . PRO A 1 100 ? 7.650 2.522 -9.697 1.00 81.50 100 PRO A N 1
ATOM 802 C CA . PRO A 1 100 ? 7.446 2.484 -8.265 1.00 81.50 100 PRO A CA 1
ATOM 803 C C . PRO A 1 100 ? 7.139 3.878 -7.720 1.00 81.50 100 PRO A C 1
ATOM 805 O O . PRO A 1 100 ? 7.436 4.903 -8.343 1.00 81.50 100 PRO A O 1
ATOM 808 N N . ALA A 1 101 ? 6.570 3.924 -6.519 1.00 86.38 101 ALA A N 1
ATOM 809 C CA . ALA A 1 101 ? 6.331 5.164 -5.801 1.00 86.38 101 ALA A CA 1
ATOM 810 C C . ALA A 1 101 ? 7.672 5.859 -5.496 1.00 86.38 101 ALA A C 1
ATOM 812 O O . ALA A 1 101 ? 8.399 5.454 -4.589 1.00 86.38 101 ALA A O 1
ATOM 813 N N . ARG A 1 102 ? 7.994 6.911 -6.264 1.00 82.56 102 ARG A N 1
ATOM 814 C CA . ARG A 1 102 ? 9.295 7.601 -6.216 1.00 82.56 102 ARG A CA 1
ATOM 815 C C . ARG A 1 102 ? 9.661 8.080 -4.814 1.00 82.56 102 ARG A C 1
ATOM 817 O O . ARG A 1 102 ? 10.801 7.903 -4.404 1.00 82.56 102 ARG A O 1
ATOM 824 N N . ASP A 1 103 ? 8.703 8.638 -4.080 1.00 84.69 103 ASP A N 1
ATOM 825 C CA . ASP A 1 103 ? 8.952 9.159 -2.733 1.00 84.69 103 ASP A CA 1
ATOM 826 C C . ASP A 1 103 ? 9.388 8.043 -1.772 1.00 84.69 103 ASP A C 1
ATOM 828 O O . ASP A 1 103 ? 10.364 8.199 -1.045 1.00 84.69 103 ASP A O 1
ATOM 832 N N . ARG A 1 104 ? 8.742 6.870 -1.844 1.00 83.19 104 ARG A N 1
ATOM 833 C CA . ARG A 1 104 ? 9.110 5.699 -1.031 1.00 83.19 104 ARG A CA 1
ATOM 834 C C . ARG A 1 104 ? 10.455 5.113 -1.421 1.00 83.19 104 ARG A C 1
ATOM 836 O O . ARG A 1 104 ? 11.216 4.703 -0.555 1.00 83.19 104 ARG A O 1
ATOM 843 N N . LEU A 1 105 ? 10.764 5.110 -2.712 1.00 78.81 105 LEU A N 1
ATOM 844 C CA . LEU A 1 105 ? 12.068 4.679 -3.192 1.00 78.81 105 LEU A CA 1
ATOM 845 C C . LEU A 1 105 ? 13.188 5.574 -2.643 1.00 78.81 105 LEU A C 1
ATOM 847 O O . LEU A 1 105 ? 14.186 5.071 -2.136 1.00 78.81 105 LEU A O 1
ATOM 851 N N . LEU A 1 106 ? 12.998 6.896 -2.675 1.00 79.25 106 LEU A N 1
ATOM 852 C CA . LEU A 1 106 ? 13.950 7.846 -2.098 1.00 79.25 106 LEU A CA 1
ATOM 853 C C . LEU A 1 106 ? 14.095 7.660 -0.578 1.00 79.25 106 LEU A C 1
ATOM 855 O O . LEU A 1 106 ? 15.212 7.694 -0.068 1.00 79.25 106 LEU A O 1
ATOM 859 N N . GLU A 1 107 ? 12.999 7.412 0.143 1.00 81.56 107 GLU A N 1
ATOM 860 C CA . GLU A 1 107 ? 13.032 7.082 1.576 1.00 81.56 107 GLU A CA 1
ATOM 861 C C . GLU A 1 107 ? 13.801 5.780 1.862 1.00 81.56 107 GLU A C 1
ATOM 863 O O . GLU A 1 107 ? 14.616 5.730 2.788 1.00 81.56 107 GLU A O 1
ATOM 868 N N . ALA A 1 108 ? 13.583 4.731 1.065 1.00 75.81 108 ALA A N 1
ATOM 869 C CA . ALA A 1 108 ? 14.284 3.455 1.195 1.00 75.81 108 ALA A CA 1
ATOM 870 C C . ALA A 1 108 ? 15.796 3.609 0.958 1.00 75.81 108 ALA A C 1
ATOM 872 O O . ALA A 1 108 ? 16.599 3.042 1.700 1.00 75.81 108 ALA A O 1
ATOM 873 N N . ILE A 1 109 ? 16.191 4.427 -0.022 1.00 74.00 109 ILE A N 1
ATOM 874 C CA . ILE A 1 109 ? 17.597 4.762 -0.289 1.00 74.00 109 ILE A CA 1
ATOM 875 C C . ILE A 1 109 ? 18.193 5.546 0.880 1.00 74.00 109 ILE A C 1
ATOM 877 O O . ILE A 1 109 ? 19.226 5.157 1.420 1.00 74.00 109 ILE A O 1
ATOM 881 N N . ALA A 1 110 ? 17.520 6.608 1.326 1.00 77.06 110 ALA A N 1
ATOM 882 C CA . ALA A 1 110 ? 18.002 7.453 2.416 1.00 77.06 110 ALA A CA 1
ATOM 883 C C . ALA A 1 110 ? 18.139 6.699 3.751 1.00 77.06 110 ALA A C 1
ATOM 885 O O . ALA A 1 110 ? 19.003 7.029 4.562 1.00 77.06 110 ALA A O 1
ATOM 886 N N . SER A 1 111 ? 17.300 5.686 3.986 1.00 74.75 111 SER A N 1
ATOM 887 C CA . SER A 1 111 ? 17.352 4.835 5.182 1.00 74.75 111 SER A CA 1
ATOM 888 C C . SER A 1 111 ? 18.337 3.663 5.078 1.00 74.75 111 SER A C 1
ATOM 890 O O . SER A 1 111 ? 18.492 2.930 6.052 1.00 74.75 111 SER A O 1
ATOM 892 N N . GLY A 1 112 ? 19.015 3.485 3.936 1.00 69.44 112 GLY A N 1
ATOM 893 C CA . GLY A 1 112 ? 19.934 2.365 3.701 1.00 69.44 112 GLY A CA 1
ATOM 894 C C . GLY A 1 112 ? 19.234 1.014 3.516 1.00 69.44 112 GLY A C 1
ATOM 895 O O . GLY A 1 112 ? 19.880 -0.027 3.564 1.00 69.44 112 GLY A O 1
ATOM 896 N N . ASN A 1 113 ? 17.916 1.015 3.305 1.00 69.19 113 ASN A N 1
ATOM 897 C CA . ASN A 1 113 ? 17.123 -0.194 3.090 1.00 69.19 113 ASN A CA 1
ATOM 898 C C . ASN A 1 113 ? 17.009 -0.579 1.608 1.00 69.19 113 ASN A C 1
ATOM 900 O O . ASN A 1 113 ? 16.465 -1.637 1.308 1.00 69.19 113 ASN A O 1
ATOM 904 N N . ALA A 1 114 ? 17.521 0.239 0.681 1.00 65.06 114 ALA A N 1
ATOM 905 C CA . ALA A 1 114 ? 17.492 -0.050 -0.756 1.00 65.06 114 ALA A CA 1
ATOM 906 C C . ALA A 1 114 ? 18.131 -1.403 -1.115 1.00 65.06 114 ALA A C 1
ATOM 908 O O . ALA A 1 114 ? 17.635 -2.082 -2.011 1.00 65.06 114 ALA A O 1
ATOM 909 N N . ASP A 1 115 ? 19.148 -1.842 -0.368 1.00 68.75 115 ASP A N 1
ATOM 910 C CA . ASP A 1 115 ? 19.791 -3.148 -0.559 1.00 68.75 115 ASP A CA 1
ATOM 911 C C . ASP A 1 115 ? 18.808 -4.319 -0.409 1.00 68.75 115 ASP A C 1
ATOM 913 O O . ASP A 1 115 ? 18.941 -5.333 -1.094 1.00 68.75 115 ASP A O 1
ATOM 917 N N . GLN A 1 116 ? 17.780 -4.174 0.437 1.00 67.69 116 GLN A N 1
ATOM 918 C CA . GLN A 1 116 ? 16.740 -5.194 0.622 1.00 67.69 116 GLN A CA 1
ATOM 919 C C . GLN A 1 116 ? 15.864 -5.362 -0.627 1.00 67.69 116 GLN A C 1
ATOM 921 O O . GLN A 1 116 ? 15.265 -6.418 -0.815 1.00 67.69 116 GLN A O 1
ATOM 926 N N . PHE A 1 117 ? 15.824 -4.341 -1.485 1.00 69.50 117 PHE A N 1
ATOM 927 C CA . PHE A 1 117 ? 15.010 -4.283 -2.698 1.00 69.50 117 PHE A CA 1
ATOM 928 C C . PHE A 1 117 ? 15.857 -4.303 -3.977 1.00 69.50 117 PHE A C 1
ATOM 930 O O . PHE A 1 117 ? 15.313 -4.180 -5.070 1.00 69.50 117 PHE A O 1
ATOM 937 N N . ALA A 1 118 ? 17.181 -4.468 -3.878 1.00 70.31 118 ALA A N 1
ATOM 938 C CA . ALA A 1 118 ? 18.094 -4.333 -5.013 1.00 70.31 118 ALA A CA 1
ATOM 939 C C . ALA A 1 118 ? 17.740 -5.261 -6.190 1.00 70.31 118 ALA A C 1
ATOM 941 O O . ALA A 1 118 ? 17.738 -4.818 -7.336 1.00 70.31 118 ALA A O 1
ATOM 942 N N . GLY A 1 119 ? 17.371 -6.518 -5.916 1.00 68.56 119 GLY A N 1
ATOM 943 C CA . GLY A 1 119 ? 16.963 -7.466 -6.962 1.00 68.56 119 GLY A CA 1
ATOM 944 C C . GLY A 1 119 ? 15.648 -7.087 -7.655 1.00 68.56 119 GLY A C 1
ATOM 945 O O . GLY A 1 119 ? 15.513 -7.268 -8.865 1.00 68.56 119 GLY A O 1
ATOM 946 N N . ASP A 1 120 ? 14.700 -6.512 -6.913 1.00 69.50 120 ASP A N 1
ATOM 947 C CA . ASP A 1 120 ? 13.427 -6.043 -7.466 1.00 69.50 120 ASP A CA 1
ATOM 948 C C . ASP A 1 120 ? 13.635 -4.759 -8.284 1.00 69.50 120 ASP A C 1
ATOM 950 O O . ASP A 1 120 ? 13.145 -4.650 -9.408 1.00 69.50 120 ASP A O 1
ATOM 954 N N . LEU A 1 121 ? 14.449 -3.824 -7.784 1.00 70.31 121 LEU A N 1
ATOM 955 C CA . LEU A 1 121 ? 14.834 -2.605 -8.502 1.00 70.31 121 LEU A CA 1
ATOM 956 C C . LEU A 1 121 ? 15.584 -2.919 -9.805 1.00 70.31 121 LEU A C 1
ATOM 958 O O . LEU A 1 121 ? 15.275 -2.341 -10.851 1.00 70.31 121 LEU A O 1
ATOM 962 N N . GLU A 1 122 ? 16.497 -3.891 -9.784 1.00 71.94 122 GLU A N 1
ATOM 963 C CA . GLU A 1 122 ? 17.184 -4.375 -10.982 1.00 71.94 122 GLU A CA 1
ATOM 964 C C . GLU A 1 122 ? 16.198 -5.000 -11.984 1.00 71.94 122 GLU A C 1
ATOM 966 O O . GLU A 1 122 ? 16.231 -4.676 -13.176 1.00 71.94 122 GLU A O 1
ATOM 971 N N . ALA A 1 123 ? 15.259 -5.836 -11.522 1.00 65.75 123 ALA A N 1
ATOM 972 C CA . ALA A 1 123 ? 14.216 -6.411 -12.375 1.00 65.75 123 ALA A CA 1
ATOM 973 C C . ALA A 1 123 ? 13.348 -5.329 -13.050 1.00 65.75 123 ALA A C 1
ATOM 975 O O . ALA A 1 123 ? 12.907 -5.495 -14.197 1.00 65.75 123 ALA A O 1
ATOM 976 N N . MET A 1 124 ? 13.161 -4.193 -12.374 1.00 64.12 124 MET A N 1
ATOM 977 C CA . MET A 1 124 ? 12.463 -3.009 -12.879 1.00 64.12 124 MET A CA 1
ATOM 978 C C . MET A 1 124 ? 13.310 -2.140 -13.821 1.00 64.12 124 MET A C 1
ATOM 980 O O . MET A 1 124 ? 12.779 -1.217 -14.444 1.00 64.12 124 MET A O 1
ATOM 984 N N . GLY A 1 125 ? 14.600 -2.448 -13.986 1.00 65.94 125 GLY A N 1
ATOM 985 C CA . GLY A 1 125 ? 15.536 -1.642 -14.765 1.00 65.94 125 GLY A CA 1
ATOM 986 C C . GLY A 1 125 ? 15.820 -0.291 -14.113 1.00 65.94 125 GLY A C 1
ATOM 987 O O . GLY A 1 125 ? 16.039 0.686 -14.824 1.00 65.94 125 GLY A O 1
ATOM 988 N N . ILE A 1 126 ? 15.747 -0.215 -12.786 1.00 67.12 126 ILE A N 1
ATOM 989 C CA . ILE A 1 126 ? 16.041 0.988 -12.016 1.00 67.12 126 ILE A CA 1
ATOM 990 C C . ILE A 1 126 ? 17.470 0.873 -11.516 1.00 67.12 126 ILE A C 1
ATOM 992 O O . ILE A 1 126 ? 17.784 0.010 -10.700 1.00 67.12 126 ILE A O 1
ATOM 996 N N . GLU A 1 127 ? 18.327 1.760 -12.002 1.00 66.94 127 GLU A N 1
ATOM 997 C CA . GLU A 1 127 ? 19.644 1.969 -11.422 1.00 66.94 127 GLU A CA 1
ATOM 998 C C . GLU A 1 127 ? 19.554 3.094 -10.393 1.00 66.94 127 GLU A C 1
ATOM 1000 O O . GLU A 1 127 ? 18.938 4.139 -10.624 1.00 66.94 127 GLU A O 1
ATOM 1005 N N . VAL A 1 128 ? 20.147 2.843 -9.231 1.00 63.88 128 VAL A N 1
ATOM 1006 C CA . VAL A 1 128 ? 20.303 3.829 -8.167 1.00 63.88 128 VAL A CA 1
ATOM 1007 C C . VAL A 1 128 ? 21.747 4.318 -8.235 1.00 63.88 128 VAL A C 1
ATOM 1009 O O . VAL A 1 128 ? 22.669 3.544 -7.985 1.00 63.88 128 VAL A O 1
ATOM 1012 N N . GLY A 1 129 ? 21.949 5.575 -8.628 1.00 62.50 129 GLY A N 1
ATOM 1013 C CA . GLY A 1 129 ? 23.254 6.233 -8.601 1.00 62.50 129 GLY A CA 1
ATOM 1014 C C . GLY A 1 129 ? 23.782 6.402 -7.173 1.00 62.50 129 GLY A C 1
ATOM 1015 O O . GLY A 1 129 ? 23.019 6.364 -6.207 1.00 62.50 129 GLY A O 1
ATOM 1016 N N . GLU A 1 130 ? 25.093 6.613 -7.024 1.00 56.59 130 GLU A N 1
ATOM 1017 C CA . GLU A 1 130 ? 25.753 6.806 -5.715 1.00 56.59 130 GLU A CA 1
ATOM 1018 C C . GLU A 1 130 ? 25.223 8.027 -4.934 1.00 56.59 130 GLU A C 1
ATOM 1020 O O . GLU A 1 130 ? 25.367 8.105 -3.716 1.00 56.59 130 GLU A O 1
ATOM 1025 N N . ASP A 1 131 ? 24.586 8.973 -5.622 1.00 56.50 131 ASP A N 1
ATOM 1026 C CA . ASP A 1 131 ? 23.936 10.169 -5.084 1.00 56.50 131 ASP A CA 1
ATOM 1027 C C . ASP A 1 131 ? 22.420 10.000 -4.857 1.00 56.50 131 ASP A C 1
ATOM 1029 O O . ASP A 1 131 ? 21.733 10.951 -4.478 1.00 56.50 131 ASP A O 1
ATOM 1033 N N . GLY A 1 132 ? 21.888 8.793 -5.076 1.00 52.69 132 GLY A N 1
ATOM 1034 C CA . GLY A 1 132 ? 20.457 8.509 -5.035 1.00 52.69 132 GLY A CA 1
ATOM 1035 C C . GLY A 1 132 ? 19.702 8.959 -6.289 1.00 52.69 132 GLY A C 1
ATOM 1036 O O . GLY A 1 132 ? 18.466 8.948 -6.280 1.00 52.69 132 GLY A O 1
ATOM 1037 N N . GLU A 1 133 ? 20.395 9.352 -7.367 1.00 52.50 133 GLU A N 1
ATOM 1038 C CA . GLU A 1 133 ? 19.751 9.623 -8.649 1.00 52.50 133 GLU A CA 1
ATOM 1039 C C . GLU A 1 133 ? 19.185 8.323 -9.236 1.00 52.50 133 GLU A C 1
ATOM 1041 O O . GLU A 1 133 ? 19.871 7.315 -9.388 1.00 52.50 133 GLU A O 1
ATOM 1046 N N . LEU A 1 134 ? 17.887 8.338 -9.539 1.00 56.94 134 LEU A N 1
ATOM 1047 C CA . LEU A 1 134 ? 17.165 7.186 -10.064 1.00 56.94 134 LEU A CA 1
ATOM 1048 C C . LEU A 1 134 ? 17.122 7.249 -11.585 1.00 56.94 134 LEU A C 1
ATOM 1050 O O . LEU A 1 134 ? 16.396 8.070 -12.155 1.00 56.94 134 LEU A O 1
ATOM 1054 N N . THR A 1 135 ? 17.828 6.341 -12.247 1.00 59.78 135 THR A N 1
ATOM 1055 C CA . THR A 1 135 ? 17.766 6.175 -13.698 1.00 59.78 135 THR A CA 1
ATOM 1056 C C . THR A 1 135 ? 16.911 4.959 -14.040 1.00 59.78 135 THR A C 1
ATOM 1058 O O . THR A 1 135 ? 17.274 3.806 -13.824 1.00 59.78 135 THR A O 1
ATOM 1061 N N . ILE A 1 136 ? 15.725 5.214 -14.600 1.00 61.66 136 ILE A N 1
ATOM 1062 C CA . ILE A 1 136 ? 14.881 4.154 -15.159 1.00 61.66 136 ILE A CA 1
ATOM 1063 C C . ILE A 1 136 ? 15.406 3.848 -16.560 1.00 61.66 136 ILE A C 1
ATOM 1065 O O . ILE A 1 136 ? 15.198 4.629 -17.496 1.00 61.66 136 ILE A O 1
ATOM 1069 N N . LYS A 1 137 ? 16.045 2.691 -16.734 1.00 62.88 137 LYS A N 1
ATOM 1070 C CA . LYS A 1 137 ? 16.354 2.139 -18.051 1.00 62.88 137 LYS A CA 1
ATOM 1071 C C . LYS A 1 137 ? 15.049 1.765 -18.746 1.00 62.88 137 LYS A C 1
ATOM 1073 O O . LYS A 1 137 ? 14.551 0.641 -18.684 1.00 62.88 137 LYS A O 1
ATOM 1078 N N . ASN A 1 138 ? 14.496 2.724 -19.481 1.00 53.66 138 ASN A N 1
ATOM 1079 C CA . ASN A 1 138 ? 13.469 2.487 -20.490 1.00 53.66 138 ASN A CA 1
ATOM 1080 C C . ASN A 1 138 ? 14.087 1.836 -21.733 1.00 53.66 138 ASN A C 1
ATOM 1082 O O . ASN A 1 138 ? 13.905 2.300 -22.857 1.00 53.66 138 ASN A O 1
ATOM 1086 N N . GLU A 1 139 ? 14.821 0.742 -21.552 1.00 54.47 139 GLU A N 1
ATOM 1087 C CA . GLU A 1 139 ? 15.190 -0.086 -22.684 1.00 54.47 139 GLU A CA 1
ATOM 1088 C C . GLU A 1 139 ? 13.908 -0.736 -23.202 1.00 54.47 139 GLU A C 1
ATOM 1090 O O . GLU A 1 139 ? 13.171 -1.423 -22.482 1.00 54.47 139 GLU A O 1
ATOM 1095 N N . ASN A 1 140 ? 13.588 -0.446 -24.461 1.00 52.00 140 ASN A N 1
ATOM 1096 C CA . ASN A 1 140 ? 12.495 -1.093 -25.156 1.00 52.00 140 ASN A CA 1
ATOM 1097 C C . ASN A 1 140 ? 12.866 -2.570 -25.349 1.00 52.00 140 ASN A C 1
ATOM 1099 O O . ASN A 1 140 ? 13.421 -2.949 -26.373 1.00 52.00 140 ASN A O 1
ATOM 1103 N N . LYS A 1 141 ? 12.545 -3.416 -24.360 1.00 56.12 141 LYS A N 1
ATOM 1104 C CA . LYS A 1 141 ? 12.729 -4.880 -24.413 1.00 56.12 141 LYS A CA 1
ATOM 1105 C C . LYS A 1 141 ? 11.837 -5.553 -25.468 1.00 56.12 141 LYS A C 1
ATOM 1107 O O . LYS A 1 141 ? 11.806 -6.780 -25.565 1.00 56.12 141 LYS A O 1
ATOM 1112 N N . SER A 1 142 ? 11.054 -4.785 -26.235 1.00 60.09 142 SER A N 1
ATOM 1113 C CA . SER A 1 142 ? 10.350 -5.319 -27.391 1.00 60.09 142 SER A CA 1
ATOM 1114 C C . SER A 1 142 ? 11.379 -5.769 -28.420 1.00 60.09 142 SER A C 1
ATOM 1116 O O . SER A 1 142 ? 11.871 -4.975 -29.214 1.00 60.09 142 SER A O 1
ATOM 1118 N N . ASN A 1 143 ? 11.602 -7.078 -28.492 1.00 69.50 143 ASN A N 1
ATOM 1119 C CA . ASN A 1 143 ? 12.293 -7.737 -29.604 1.00 69.50 143 ASN A CA 1
ATOM 1120 C C . ASN A 1 143 ? 11.488 -7.652 -30.917 1.00 69.50 143 ASN A C 1
ATOM 1122 O O . ASN A 1 143 ? 11.577 -8.546 -31.754 1.00 69.50 143 ASN A O 1
ATOM 1126 N N . ARG A 1 144 ? 10.614 -6.650 -31.073 1.00 84.81 144 ARG A N 1
ATOM 1127 C CA . ARG A 1 144 ? 9.786 -6.448 -32.255 1.00 84.81 144 ARG A CA 1
ATOM 1128 C C . ARG A 1 144 ? 10.171 -5.137 -32.903 1.00 84.81 144 ARG A C 1
ATOM 1130 O O . ARG A 1 144 ? 10.037 -4.087 -32.277 1.00 84.81 144 ARG A O 1
ATOM 1137 N N . ILE A 1 145 ? 10.588 -5.220 -34.155 1.00 89.00 145 ILE A N 1
ATOM 1138 C CA . ILE A 1 145 ? 10.806 -4.063 -35.008 1.00 89.00 145 ILE A CA 1
ATOM 1139 C C . ILE A 1 145 ? 9.539 -3.784 -35.810 1.00 89.00 145 ILE A C 1
ATOM 1141 O O . ILE A 1 145 ? 8.737 -4.684 -36.091 1.00 89.00 145 ILE A O 1
ATOM 1145 N N . LYS A 1 146 ? 9.334 -2.506 -36.107 1.00 93.06 146 LYS A N 1
ATOM 1146 C CA . LYS A 1 146 ? 8.221 -2.037 -36.919 1.00 93.06 146 LYS A CA 1
ATOM 1147 C C . LYS A 1 146 ? 8.594 -2.199 -38.389 1.00 93.06 146 LYS A C 1
ATOM 1149 O O . LYS A 1 146 ? 9.670 -1.770 -38.795 1.00 93.06 146 LYS A O 1
ATOM 1154 N N . TYR A 1 147 ? 7.686 -2.759 -39.174 1.00 94.81 147 TYR A N 1
ATOM 1155 C CA . TYR A 1 147 ? 7.774 -2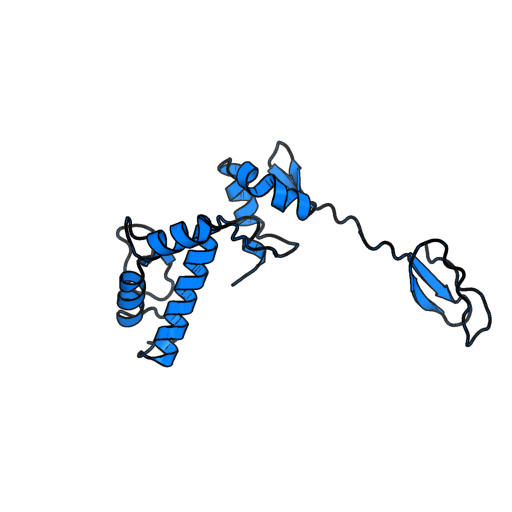.750 -40.625 1.00 94.81 147 TYR A CA 1
ATOM 1156 C C . TYR A 1 147 ? 6.595 -1.978 -41.215 1.00 94.81 147 TYR A C 1
ATOM 1158 O O . TYR A 1 147 ? 5.466 -2.104 -40.732 1.00 94.81 147 TYR A O 1
ATOM 1166 N N . THR A 1 148 ? 6.849 -1.222 -42.275 1.00 96.12 148 THR A N 1
ATOM 1167 C CA . THR A 1 148 ? 5.872 -0.382 -42.967 1.00 96.12 148 THR A CA 1
ATOM 1168 C C . THR A 1 148 ? 5.796 -0.790 -44.433 1.00 96.12 148 THR A C 1
ATOM 1170 O O . THR A 1 148 ? 6.817 -0.976 -45.092 1.00 96.12 148 THR A O 1
ATOM 1173 N N . CYS A 1 149 ? 4.584 -0.945 -44.961 1.00 96.00 149 CYS A N 1
ATOM 1174 C CA . CYS A 1 149 ? 4.390 -1.128 -46.394 1.00 96.00 149 CYS A CA 1
ATOM 1175 C C . CYS A 1 149 ? 4.582 0.215 -47.111 1.00 96.00 149 CYS A C 1
ATOM 1177 O O . CYS A 1 149 ? 3.902 1.186 -46.783 1.00 96.00 149 CYS A O 1
ATOM 1179 N N . SER A 1 150 ? 5.448 0.257 -48.123 1.00 94.38 150 SER A N 1
ATOM 1180 C CA . SER A 1 150 ? 5.765 1.475 -48.883 1.00 94.38 150 SER A CA 1
ATOM 1181 C C . SER A 1 150 ? 4.616 2.011 -49.750 1.00 94.38 150 SER A C 1
ATOM 1183 O O . SER A 1 150 ? 4.690 3.139 -50.225 1.00 94.38 150 SER A O 1
ATOM 1185 N N . MET A 1 151 ? 3.550 1.228 -49.948 1.00 94.81 151 MET A N 1
ATOM 1186 C CA . MET A 1 151 ? 2.423 1.586 -50.819 1.00 94.81 151 MET A CA 1
ATOM 1187 C C . MET A 1 151 ? 1.166 2.005 -50.052 1.00 94.81 151 MET A C 1
ATOM 1189 O O . MET A 1 151 ? 0.513 2.970 -50.435 1.00 94.81 151 MET A O 1
ATOM 1193 N N . CYS A 1 152 ? 0.800 1.271 -48.998 1.00 95.12 152 CYS A N 1
ATOM 1194 C CA . CYS A 1 152 ? -0.429 1.520 -48.233 1.00 95.12 152 CYS A CA 1
ATOM 1195 C C . CYS A 1 152 ? -0.183 2.003 -46.802 1.00 95.12 152 CYS A C 1
ATOM 1197 O O . CYS A 1 152 ? -1.136 2.111 -46.035 1.00 95.12 152 CYS A O 1
ATOM 1199 N N . GLU A 1 153 ? 1.078 2.224 -46.417 1.00 94.38 153 GLU A N 1
ATOM 1200 C CA . GLU A 1 153 ? 1.488 2.724 -45.094 1.00 94.38 153 GLU A CA 1
ATOM 1201 C C . GLU A 1 153 ? 1.026 1.855 -43.907 1.00 94.38 153 GLU A C 1
ATOM 1203 O O . GLU A 1 153 ? 1.106 2.254 -42.741 1.00 94.38 153 GLU A O 1
ATOM 1208 N N . THR A 1 154 ? 0.572 0.627 -44.184 1.00 94.75 154 THR A N 1
ATOM 1209 C CA . THR A 1 154 ? 0.206 -0.341 -43.149 1.00 94.75 154 THR A CA 1
ATOM 1210 C C . THR A 1 154 ? 1.437 -0.684 -42.323 1.00 94.75 154 THR A C 1
ATOM 1212 O O . THR A 1 154 ? 2.520 -0.895 -42.868 1.00 94.75 154 THR A O 1
ATOM 1215 N N . ASN A 1 155 ? 1.254 -0.766 -41.005 1.00 95.25 155 ASN A N 1
ATOM 1216 C CA . ASN A 1 155 ? 2.316 -1.052 -40.049 1.00 95.25 155 ASN A CA 1
ATOM 1217 C C . ASN A 1 155 ? 2.112 -2.427 -39.411 1.00 95.25 155 ASN A C 1
ATOM 1219 O O . ASN A 1 155 ? 1.010 -2.748 -38.962 1.00 95.25 155 ASN A O 1
ATOM 1223 N N . ILE A 1 156 ? 3.185 -3.208 -39.318 1.00 93.75 156 ILE A N 1
ATOM 1224 C CA . ILE A 1 156 ? 3.225 -4.489 -38.605 1.00 93.75 156 ILE A CA 1
ATOM 1225 C C . ILE A 1 156 ? 4.429 -4.527 -37.657 1.00 93.75 156 ILE A C 1
ATOM 1227 O O . ILE A 1 156 ? 5.433 -3.858 -37.888 1.00 93.75 156 ILE A O 1
ATOM 1231 N N . TRP A 1 157 ? 4.352 -5.330 -36.594 1.00 93.88 157 TRP A N 1
ATOM 1232 C CA . TRP A 1 157 ? 5.441 -5.509 -35.628 1.00 93.88 157 TRP A CA 1
ATOM 1233 C C . TRP A 1 157 ? 5.798 -6.985 -35.515 1.00 93.88 157 TRP A C 1
ATOM 1235 O O . TRP A 1 157 ? 4.932 -7.816 -35.238 1.00 93.88 157 TRP A O 1
ATOM 1245 N N . GLY A 1 158 ? 7.075 -7.316 -35.676 1.00 90.25 158 GLY A N 1
ATOM 1246 C CA . GLY A 1 158 ? 7.551 -8.696 -35.610 1.00 90.25 158 GLY A CA 1
ATOM 1247 C C . GLY A 1 158 ? 9.030 -8.779 -35.254 1.00 90.25 158 GLY A C 1
ATOM 1248 O O . GLY A 1 158 ? 9.686 -7.751 -35.122 1.00 90.25 158 GLY A O 1
ATOM 1249 N N . LYS A 1 159 ? 9.553 -9.999 -35.073 1.00 89.69 159 LYS A N 1
ATOM 1250 C CA . LYS A 1 159 ? 10.979 -10.217 -34.763 1.00 89.69 159 LYS A CA 1
ATOM 1251 C C . LYS A 1 159 ? 11.895 -9.559 -35.820 1.00 89.69 159 LYS A C 1
ATOM 1253 O O . LYS A 1 159 ? 11.428 -9.345 -36.944 1.00 89.69 159 LYS A O 1
ATOM 1258 N N . PRO A 1 160 ? 13.167 -9.265 -35.497 1.00 88.06 160 PRO A N 1
ATOM 1259 C CA . PRO A 1 160 ? 14.132 -8.780 -36.479 1.00 88.06 160 PRO A CA 1
ATOM 1260 C C . PRO A 1 160 ? 14.264 -9.731 -37.674 1.00 88.06 160 PRO A C 1
ATOM 1262 O O . PRO A 1 160 ? 14.013 -10.933 -37.546 1.00 88.06 160 PRO A O 1
ATOM 1265 N N . ASP A 1 161 ? 14.636 -9.173 -38.826 1.00 88.62 161 ASP A N 1
ATOM 1266 C CA . ASP A 1 161 ? 14.945 -9.905 -40.061 1.00 88.62 161 ASP A CA 1
ATOM 1267 C C . ASP A 1 161 ? 13.792 -10.767 -40.620 1.00 88.62 161 ASP A C 1
ATOM 1269 O O . ASP A 1 161 ? 14.010 -11.774 -41.301 1.00 88.62 161 ASP A O 1
ATOM 1273 N N . LEU A 1 162 ? 12.535 -10.403 -40.340 1.00 90.19 162 LEU A N 1
ATOM 1274 C CA . LEU A 1 162 ? 11.384 -11.022 -40.993 1.00 90.19 162 LEU A CA 1
ATOM 1275 C C . LEU A 1 162 ? 11.249 -10.522 -42.428 1.00 90.19 162 LEU A C 1
ATOM 1277 O O . LEU A 1 162 ? 11.066 -9.335 -42.684 1.00 90.19 162 LEU A O 1
ATOM 1281 N N . ASN A 1 163 ? 11.194 -11.472 -43.353 1.00 92.50 163 ASN A N 1
ATOM 1282 C CA . ASN A 1 163 ? 10.762 -11.221 -44.719 1.00 92.50 163 ASN A CA 1
ATOM 1283 C C . ASN A 1 163 ? 9.230 -11.271 -44.767 1.00 92.50 163 ASN A C 1
ATOM 1285 O O . ASN A 1 163 ? 8.651 -12.360 -44.780 1.00 92.50 163 ASN A O 1
ATOM 1289 N N . VAL A 1 164 ? 8.572 -10.108 -44.748 1.00 93.00 164 VAL A N 1
ATOM 1290 C CA . VAL A 1 164 ? 7.103 -10.004 -44.775 1.00 93.00 164 VAL A CA 1
ATOM 1291 C C . VAL A 1 164 ? 6.631 -9.316 -46.049 1.00 93.00 164 VAL A C 1
ATOM 1293 O O . VAL A 1 164 ? 7.159 -8.280 -46.441 1.00 93.00 164 VAL A O 1
ATOM 1296 N N . MET A 1 165 ? 5.599 -9.880 -46.674 1.00 95.69 165 MET A N 1
ATOM 1297 C CA . MET A 1 165 ? 4.945 -9.340 -47.867 1.00 95.69 165 MET A CA 1
ATOM 1298 C C . MET A 1 165 ? 3.579 -8.755 -47.506 1.00 95.69 165 MET A C 1
ATOM 1300 O O . MET A 1 165 ? 2.818 -9.358 -46.750 1.00 95.69 165 MET A O 1
ATOM 1304 N N . CYS A 1 166 ? 3.248 -7.599 -48.074 1.00 96.25 166 CYS A N 1
ATOM 1305 C CA . CYS A 1 166 ? 1.904 -7.038 -48.031 1.00 96.25 166 CYS A CA 1
ATOM 1306 C C . CYS A 1 166 ? 1.013 -7.783 -49.025 1.00 96.25 166 CYS A C 1
ATOM 1308 O O . CYS A 1 166 ? 1.265 -7.733 -50.224 1.00 96.25 166 CYS A O 1
ATOM 1310 N N . GLY A 1 167 ? -0.028 -8.460 -48.537 1.00 95.31 167 GLY A N 1
ATOM 1311 C CA . GLY A 1 167 ? -0.971 -9.187 -49.394 1.00 95.31 167 GLY A CA 1
ATOM 1312 C C . GLY A 1 167 ? -1.795 -8.278 -50.311 1.00 95.31 167 GLY A C 1
ATOM 1313 O O . GLY A 1 167 ? -2.120 -8.682 -51.421 1.00 95.31 167 GLY A O 1
ATOM 1314 N N . ASP A 1 168 ? -2.076 -7.045 -49.879 1.00 95.50 168 ASP A N 1
ATOM 1315 C CA . ASP A 1 168 ? -2.904 -6.100 -50.639 1.00 95.50 168 ASP A CA 1
ATOM 1316 C C . ASP A 1 168 ? -2.110 -5.387 -51.742 1.00 95.50 168 ASP A C 1
ATOM 1318 O O . ASP A 1 168 ? -2.594 -5.207 -52.857 1.00 95.50 168 ASP A O 1
ATOM 1322 N N . CYS A 1 169 ? -0.871 -4.988 -51.445 1.00 96.25 169 CYS A N 1
ATOM 1323 C CA . CYS A 1 169 ? -0.019 -4.246 -52.378 1.00 96.25 169 CYS A CA 1
ATOM 1324 C C . CYS A 1 169 ? 1.001 -5.128 -53.106 1.00 96.25 169 CYS A C 1
ATOM 1326 O O . CYS A 1 169 ? 1.665 -4.661 -54.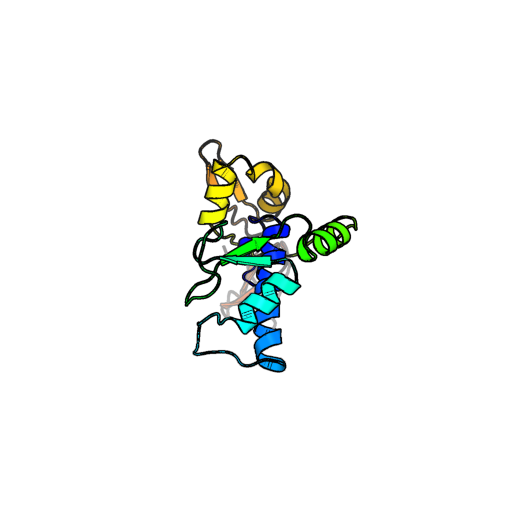027 1.00 96.25 169 CYS A O 1
ATOM 1328 N N . ASN A 1 170 ? 1.146 -6.385 -52.682 1.00 95.31 170 ASN A N 1
ATOM 1329 C CA . ASN A 1 170 ? 2.116 -7.352 -53.191 1.00 95.31 170 ASN A CA 1
ATOM 1330 C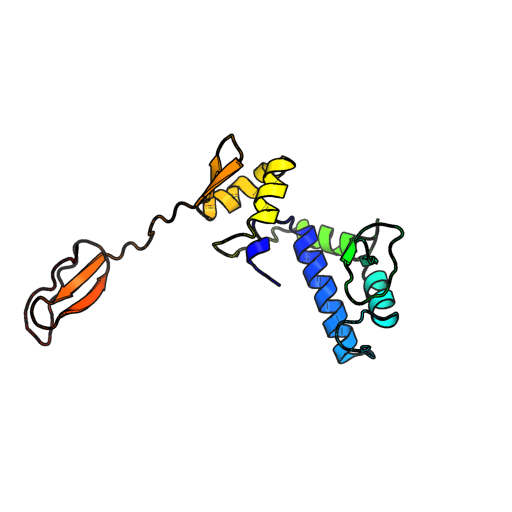 C . ASN A 1 170 ? 3.570 -6.833 -53.218 1.00 95.31 170 ASN A C 1
ATOM 1332 O O . ASN A 1 170 ? 4.358 -7.198 -54.089 1.00 95.31 170 ASN A O 1
ATOM 1336 N N . VAL A 1 171 ? 3.925 -5.980 -52.253 1.00 94.38 171 VAL A N 1
ATOM 1337 C CA . VAL A 1 171 ? 5.285 -5.463 -52.027 1.00 94.38 171 VAL A CA 1
ATOM 1338 C C . VAL A 1 171 ? 5.813 -5.937 -50.678 1.00 94.38 171 VAL A C 1
ATOM 1340 O O . VAL A 1 171 ? 5.032 -6.220 -49.764 1.00 94.38 171 VAL A O 1
ATOM 1343 N N . ALA A 1 172 ? 7.135 -6.012 -50.539 1.00 94.88 172 ALA A N 1
ATOM 1344 C CA . ALA A 1 172 ? 7.760 -6.291 -49.254 1.00 94.88 172 ALA A CA 1
ATOM 1345 C C . ALA A 1 172 ? 7.507 -5.132 -48.279 1.00 94.88 172 ALA A C 1
ATOM 1347 O O . ALA A 1 172 ? 7.517 -3.964 -48.667 1.00 94.88 172 ALA A O 1
ATOM 1348 N N . PHE A 1 173 ? 7.269 -5.459 -47.014 1.00 96.12 173 PHE A N 1
ATOM 1349 C CA . PHE A 1 173 ? 7.344 -4.466 -45.953 1.00 96.12 173 PHE A CA 1
ATOM 1350 C C . PHE A 1 173 ? 8.810 -4.085 -45.708 1.00 96.12 173 PHE A C 1
ATOM 1352 O O . PHE A 1 173 ? 9.691 -4.943 -45.730 1.00 96.12 173 PHE A O 1
ATOM 1359 N N . GLU A 1 174 ? 9.058 -2.811 -45.419 1.00 94.50 174 GLU A N 1
ATOM 1360 C CA . GLU A 1 174 ? 10.385 -2.273 -45.111 1.00 94.50 174 GLU A CA 1
ATOM 1361 C C . GLU A 1 174 ? 10.489 -1.949 -43.623 1.00 94.50 174 GLU A C 1
ATOM 1363 O O . GLU A 1 174 ? 9.499 -1.572 -42.996 1.00 94.50 174 GLU A O 1
AT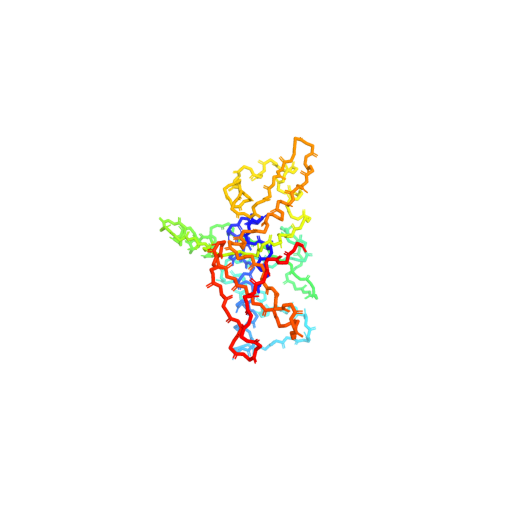OM 1368 N N . VAL A 1 175 ? 11.677 -2.091 -43.033 1.00 91.44 175 VAL A N 1
ATOM 1369 C CA . VAL A 1 175 ? 11.889 -1.714 -41.630 1.00 91.44 175 VAL A CA 1
ATOM 1370 C C . VAL A 1 175 ? 11.731 -0.201 -41.499 1.00 91.44 175 VAL A C 1
ATOM 1372 O O . VAL A 1 175 ? 12.398 0.563 -42.193 1.00 91.44 175 VAL A O 1
ATOM 1375 N N . ALA A 1 176 ? 10.837 0.229 -40.612 1.00 80.62 176 ALA A N 1
ATOM 1376 C CA . ALA A 1 176 ? 10.675 1.639 -40.303 1.00 80.62 176 ALA A CA 1
ATOM 1377 C C . ALA A 1 176 ? 11.809 2.074 -39.368 1.00 80.62 176 ALA A C 1
ATOM 1379 O O . ALA A 1 176 ? 11.910 1.540 -38.260 1.00 80.62 176 ALA A O 1
ATOM 1380 N N . ASN A 1 177 ? 12.640 3.013 -39.828 1.00 60.31 177 ASN A N 1
ATOM 1381 C CA . ASN A 1 177 ? 13.616 3.706 -38.980 1.00 60.31 177 ASN A CA 1
ATOM 1382 C C . ASN A 1 177 ? 12.924 4.594 -37.940 1.00 60.31 177 ASN A C 1
ATOM 1384 O O . ASN A 1 177 ? 11.863 5.178 -38.269 1.00 60.31 177 ASN A O 1
#

Secondary structure (DSSP, 8-state):
--GGGTTTS-HHHHHHHHHHHHHHHHHHHHS---STT-B-HHHHHHHHHTTEEEETTSSTTS-S-BSS-EEEEPTT-HHHHHHHHHTTTT-------SS--HHHHHHHHHTT-GGGGHHHHHHTTEEE-TTS-EEE--------EEEEETTT--EEEESTT---B-TTT-SBEEE--

InterPro domains:
  IPR006640 SprT-like [PF10263] (2-52)

pLDDT: mean 87.12, std 13.09, range [52.0, 98.69]

Radius of gyration: 24.6 Å; chains: 1; bounding box: 48×31×75 Å

Organism: NCBI:txid13276